Protein AF-A0AAV5XMB9-F1 (afdb_monomer)

Radius of gyration: 29.48 Å; Cα contacts (8 Å, |Δi|>4): 281; chains: 1; bounding box: 100×58×42 Å

Sequence (170 aa):
MSEPKAETRLHRRSFLKATGVAAGTAVLGFPAVLRAQPKTFKIGVIHPVTGPLAEPGQACRLGAQMAADAINAAGGIKSKGGVRFELILGDTQTKPEGGRIEAERVVNQGAQMLMGSFDSGSTNAMVSVAQQRRVPFLVDIGAADPITANVAKSVKEGQQKVQYVYRNFP

Nearest PDB structures (foldseek):
  1z17-assembly1_A  TM=9.428E-01  e=2.178E-08  Escherichia coli K-12
  3ipc-assembly1_A  TM=9.400E-01  e=6.601E-08  Agrobacterium fabrum str. C58
  2lbp-assembly1_A  TM=9.470E-01  e=9.763E-08  Escherichia coli
  8q52-assembly1_A  TM=9.419E-01  e=2.001E-07  Escherichia coli K-12
  9jti-assembly1_A  TM=9.334E-01  e=1.070E-05  Escherichia coli

Solvent-accessible surface area (backbone atoms only — not comparable to full-atom values): 9516 Å² total; per-residue (Å²): 136,87,82,84,85,79,79,85,78,81,54,76,70,62,64,71,66,74,75,74,80,86,84,85,80,88,83,95,80,69,84,77,76,79,72,71,77,53,54,75,48,34,33,19,40,34,25,16,56,38,63,96,47,16,68,66,19,43,52,54,50,49,52,54,50,54,50,37,49,53,41,40,73,71,51,20,43,64,95,66,69,24,28,26,65,42,80,42,79,34,58,19,51,69,31,36,68,30,20,33,54,35,48,52,51,29,45,76,74,57,29,62,28,41,36,34,17,56,50,43,58,25,30,45,40,28,48,59,53,22,54,77,69,70,25,44,27,41,23,62,45,36,55,55,62,65,62,46,51,51,50,54,48,34,34,75,71,65,76,32,94,68,80,30,64,47,67,80,42,116

Secondary structure (DSSP, 8-state):
--PPPPP----HHHHTTSSSSSS-SS--SS-----PPPPEEEEEEEE--SSTTHHHHHHHHHHHHHHHHHHHHTTSBGGGTSBEEEEEEEE-TT-HHHHHHHHHHHHHTT-SEEEE-SSHHHHHHHHHHHHHHT--EEESS---THHHHHHHHHHHTTS-SS--EEE---

Structure (mmCIF, N/CA/C/O backbone):
data_AF-A0AAV5XMB9-F1
#
_entry.id   AF-A0AAV5XMB9-F1
#
loop_
_atom_site.group_PDB
_atom_site.id
_atom_site.type_symbol
_atom_site.label_atom_id
_atom_site.label_alt_id
_atom_site.label_comp_id
_atom_site.label_asym_id
_atom_site.label_entity_id
_atom_site.label_seq_id
_atom_site.pdbx_PDB_ins_code
_atom_site.Cartn_x
_atom_site.Cartn_y
_atom_site.Cartn_z
_atom_site.occupancy
_atom_site.B_iso_or_equiv
_atom_site.auth_seq_id
_atom_site.auth_comp_id
_atom_site.auth_asym_id
_atom_site.auth_atom_id
_atom_site.pdbx_PDB_model_num
ATOM 1 N N . MET A 1 1 ? -86.700 -37.169 -25.351 1.00 45.91 1 MET A N 1
ATOM 2 C CA . MET A 1 1 ? -85.391 -37.862 -25.319 1.00 45.91 1 MET A CA 1
ATOM 3 C C . MET A 1 1 ? -84.313 -36.882 -25.751 1.00 45.91 1 MET A C 1
ATOM 5 O O . MET A 1 1 ? -84.626 -36.028 -26.564 1.00 45.91 1 MET A O 1
ATOM 9 N N . SER A 1 2 ? -83.118 -37.038 -25.169 1.00 42.22 2 SER A N 1
ATOM 10 C CA . SER A 1 2 ? -81.878 -36.235 -25.243 1.00 42.22 2 SER A CA 1
ATOM 11 C C . SER A 1 2 ? -81.832 -34.918 -24.449 1.00 42.22 2 SER A C 1
ATOM 13 O O . SER A 1 2 ? -82.322 -33.881 -24.886 1.00 42.22 2 SER A O 1
ATOM 15 N N . GLU A 1 3 ? -81.199 -35.022 -23.274 1.00 39.97 3 GLU A N 1
ATOM 16 C CA . GLU A 1 3 ? -80.763 -33.973 -22.342 1.00 39.97 3 GLU A CA 1
ATOM 17 C C . GLU A 1 3 ? -79.724 -33.007 -22.952 1.00 39.97 3 GLU A C 1
ATOM 19 O O . GLU A 1 3 ? -78.918 -33.429 -23.787 1.00 39.97 3 GLU A O 1
ATOM 24 N N . PRO A 1 4 ? -79.630 -31.751 -22.477 1.00 41.59 4 PRO A N 1
ATOM 25 C CA . PRO A 1 4 ? -78.456 -30.920 -22.703 1.00 41.59 4 PRO A CA 1
ATOM 26 C C . PRO A 1 4 ? -77.371 -31.208 -21.646 1.00 41.59 4 PRO A C 1
ATOM 28 O O . PRO A 1 4 ? -77.599 -31.093 -20.442 1.00 41.59 4 PRO A O 1
ATOM 31 N N . LYS A 1 5 ? -76.159 -31.549 -22.108 1.00 43.09 5 LYS A N 1
ATOM 32 C CA . LYS A 1 5 ? -74.929 -31.640 -21.299 1.00 43.09 5 LYS A CA 1
ATOM 33 C C . LYS A 1 5 ? -74.603 -30.277 -20.675 1.00 43.09 5 LYS A C 1
ATOM 35 O O . LYS A 1 5 ? -74.321 -29.325 -21.397 1.00 43.09 5 LYS A O 1
ATOM 40 N N . ALA A 1 6 ? -74.576 -30.198 -19.346 1.00 42.25 6 ALA A N 1
ATOM 41 C CA . ALA A 1 6 ? -74.048 -29.043 -18.627 1.00 42.25 6 ALA A CA 1
ATOM 42 C C . ALA A 1 6 ? -72.511 -29.119 -18.556 1.00 42.25 6 ALA A C 1
ATOM 44 O O . ALA A 1 6 ? -71.951 -30.062 -18.000 1.00 42.25 6 ALA A O 1
ATOM 45 N N . GLU A 1 7 ? -71.822 -28.129 -19.125 1.00 46.59 7 GLU A N 1
ATOM 46 C CA . GLU A 1 7 ? -70.376 -27.952 -18.976 1.00 46.59 7 GLU A CA 1
ATOM 47 C C . GLU A 1 7 ? -70.014 -27.553 -17.537 1.00 46.59 7 GLU A C 1
ATOM 49 O O . GLU A 1 7 ? -70.475 -26.538 -17.007 1.00 46.59 7 GLU A O 1
ATOM 54 N N . THR A 1 8 ? -69.129 -28.324 -16.907 1.00 51.81 8 THR A N 1
ATOM 55 C CA . THR A 1 8 ? -68.593 -28.035 -15.574 1.00 51.81 8 THR A CA 1
ATOM 56 C C . THR A 1 8 ? -67.636 -26.841 -15.631 1.00 51.81 8 THR A C 1
ATOM 58 O O . THR A 1 8 ? -66.439 -26.989 -15.875 1.00 51.81 8 THR A O 1
ATOM 61 N N . ARG A 1 9 ? -68.136 -25.628 -15.367 1.00 50.69 9 ARG A N 1
ATOM 62 C CA . ARG A 1 9 ? -67.278 -24.457 -15.123 1.00 50.69 9 ARG A CA 1
ATOM 63 C C . ARG A 1 9 ? -66.591 -24.597 -13.764 1.00 50.69 9 ARG A C 1
ATOM 65 O O . ARG A 1 9 ? -67.185 -24.323 -12.723 1.00 50.69 9 ARG A O 1
ATOM 72 N N . LEU A 1 10 ? -65.318 -24.988 -13.765 1.00 60.47 10 LEU A N 1
ATOM 73 C CA . LEU A 1 10 ? -64.463 -24.913 -12.580 1.00 60.47 10 LEU A CA 1
ATOM 74 C C . LEU A 1 10 ? -64.306 -23.446 -12.154 1.00 60.47 10 LEU A C 1
ATOM 76 O O . LEU A 1 10 ? -63.606 -22.650 -12.780 1.00 60.47 10 LEU A O 1
ATOM 80 N N . HIS A 1 11 ? -64.986 -23.074 -11.072 1.00 54.53 11 HIS A N 1
ATOM 81 C CA . HIS A 1 11 ? -64.897 -21.736 -10.506 1.00 54.53 11 HIS A CA 1
ATOM 82 C C . HIS A 1 11 ? -63.520 -21.562 -9.851 1.00 54.53 11 HIS A C 1
ATOM 84 O O . HIS A 1 11 ? -63.172 -22.291 -8.924 1.00 54.53 11 HIS A O 1
ATOM 90 N N . ARG A 1 12 ? -62.760 -20.535 -10.262 1.00 53.06 12 ARG A N 1
ATOM 91 C CA . ARG A 1 12 ? -61.454 -20.149 -9.672 1.00 53.06 12 ARG A CA 1
ATOM 92 C C . ARG A 1 12 ? -61.458 -20.042 -8.135 1.00 53.06 12 ARG A C 1
ATOM 94 O O . ARG A 1 12 ? -60.412 -20.131 -7.505 1.00 53.06 12 ARG A O 1
ATOM 101 N N . ARG A 1 13 ? -62.635 -19.876 -7.523 1.00 50.34 13 ARG A N 1
ATOM 102 C CA . ARG A 1 13 ? -62.833 -19.807 -6.067 1.00 50.34 13 ARG A CA 1
ATOM 103 C C . ARG A 1 13 ? -62.767 -21.168 -5.362 1.00 50.34 13 ARG A C 1
ATOM 105 O O . ARG A 1 13 ? -62.491 -21.191 -4.168 1.00 50.34 13 ARG A O 1
ATOM 112 N N . SER A 1 14 ? -62.969 -22.276 -6.073 1.00 47.88 14 SER A N 1
ATOM 113 C CA . SER A 1 14 ? -62.883 -23.625 -5.497 1.00 47.88 14 SER A CA 1
ATOM 114 C C . SER A 1 14 ? -61.437 -24.118 -5.385 1.00 47.88 14 SER A C 1
ATOM 116 O O . SER A 1 14 ? -61.137 -24.912 -4.501 1.00 47.88 14 SER A O 1
ATOM 118 N N . PHE A 1 15 ? -60.518 -23.595 -6.207 1.00 50.03 15 PHE A N 1
ATOM 119 C CA . PHE A 1 15 ? -59.092 -23.944 -6.136 1.00 50.03 15 PHE A CA 1
ATOM 120 C C . PHE A 1 15 ? -58.378 -23.274 -4.948 1.00 50.03 15 PHE A C 1
ATOM 122 O O . PHE A 1 15 ? -57.488 -23.857 -4.343 1.00 50.03 15 PHE A O 1
ATOM 129 N N . LEU A 1 16 ? -58.829 -22.081 -4.544 1.00 50.41 16 LEU A N 1
ATOM 130 C CA . LEU A 1 16 ? -58.271 -21.338 -3.405 1.00 50.41 16 LEU A CA 1
ATOM 131 C C . LEU A 1 16 ? -58.687 -21.878 -2.027 1.00 50.41 16 LEU A C 1
ATOM 133 O O . LEU A 1 16 ? -58.120 -21.458 -1.024 1.00 50.41 16 LEU A O 1
ATOM 137 N N . LYS A 1 17 ? -59.659 -22.797 -1.950 1.00 45.78 17 LYS A N 1
ATOM 138 C CA . LYS A 1 17 ? -60.097 -23.392 -0.675 1.00 45.78 17 LYS A CA 1
ATOM 139 C C . LYS A 1 17 ? -59.454 -24.747 -0.362 1.00 45.78 17 LYS A C 1
ATOM 141 O O . LYS A 1 17 ? -59.532 -25.182 0.779 1.00 45.78 17 LYS A O 1
ATOM 146 N N . ALA A 1 18 ? -58.802 -25.396 -1.329 1.00 46.44 18 ALA A N 1
ATOM 147 C CA . ALA A 1 18 ? -58.220 -26.729 -1.140 1.00 46.44 18 ALA A CA 1
ATOM 148 C C . ALA A 1 18 ? -56.722 -26.723 -0.769 1.00 46.44 18 ALA A C 1
ATOM 150 O O . ALA A 1 18 ? -56.187 -27.758 -0.394 1.00 46.44 18 ALA A O 1
ATOM 151 N N . THR A 1 19 ? -56.040 -25.576 -0.814 1.00 48.25 19 THR A N 1
ATOM 152 C CA . THR A 1 19 ? -54.604 -25.463 -0.479 1.00 48.25 19 THR A CA 1
ATOM 153 C C . THR A 1 19 ? -54.331 -24.871 0.909 1.00 48.25 19 THR A C 1
ATOM 155 O O . THR A 1 19 ? -53.186 -24.585 1.245 1.00 48.25 19 THR A O 1
ATOM 158 N N . GLY A 1 20 ? -55.366 -24.690 1.738 1.00 49.34 20 GLY A N 1
ATOM 159 C CA . GLY A 1 20 ? -55.284 -23.896 2.968 1.00 49.34 20 GLY A CA 1
ATOM 160 C C . GLY A 1 20 ? -54.946 -24.619 4.279 1.00 49.34 20 GLY A C 1
ATOM 161 O O . GLY A 1 20 ? -54.840 -23.928 5.285 1.00 49.34 20 GLY A O 1
ATOM 162 N N . VAL A 1 21 ? -54.808 -25.955 4.339 1.00 52.16 21 VAL A N 1
ATOM 163 C CA . VAL A 1 21 ? -54.720 -26.660 5.651 1.00 52.16 21 VAL A CA 1
ATOM 164 C C . VAL A 1 21 ? -53.577 -27.690 5.778 1.00 52.16 21 VAL A C 1
ATOM 166 O O . VAL A 1 21 ? -53.432 -28.309 6.822 1.00 52.16 21 VAL A O 1
ATOM 169 N N . ALA A 1 22 ? -52.670 -27.836 4.804 1.00 49.31 22 ALA A N 1
ATOM 170 C CA . ALA A 1 22 ? -51.586 -28.838 4.887 1.00 49.31 22 ALA A CA 1
ATOM 171 C C . ALA A 1 22 ? -50.148 -28.279 4.982 1.00 49.31 22 ALA A C 1
ATOM 173 O O . ALA A 1 22 ? -49.203 -28.966 4.613 1.00 49.31 22 ALA A O 1
ATOM 174 N N . ALA A 1 23 ? -49.948 -27.055 5.483 1.00 49.28 23 ALA A N 1
ATOM 175 C CA . ALA A 1 23 ? -48.600 -26.500 5.710 1.00 49.28 23 ALA A CA 1
ATOM 176 C C . ALA A 1 23 ? -48.475 -25.767 7.059 1.00 49.28 23 ALA A C 1
ATOM 178 O O . ALA A 1 23 ? -47.777 -24.765 7.183 1.00 49.28 23 ALA A O 1
ATOM 179 N N . GLY A 1 24 ? -49.214 -26.238 8.064 1.00 51.03 24 GLY A N 1
ATOM 180 C CA . GLY A 1 24 ? -49.387 -25.564 9.349 1.00 51.03 24 GLY A CA 1
ATOM 181 C C . GLY A 1 24 ? -48.781 -26.295 10.541 1.00 51.03 24 GLY A C 1
ATOM 182 O O . GLY A 1 24 ? -49.407 -26.278 11.586 1.00 51.03 24 GLY A O 1
ATOM 183 N N . THR A 1 25 ? -47.613 -26.935 10.425 1.00 54.34 25 THR A N 1
ATOM 184 C CA . THR A 1 25 ? -46.810 -27.373 11.589 1.00 54.34 25 THR A CA 1
ATOM 185 C C . THR A 1 25 ? -45.340 -27.544 11.192 1.00 54.34 25 THR A C 1
ATOM 187 O O . THR A 1 25 ? -45.060 -28.318 10.284 1.00 54.34 25 THR A O 1
ATOM 190 N N . ALA A 1 26 ? -44.437 -26.883 11.933 1.00 53.00 26 ALA A N 1
ATOM 191 C CA . ALA A 1 26 ? -42.976 -26.736 11.755 1.00 53.00 26 ALA A CA 1
ATOM 192 C C . ALA A 1 26 ? -42.600 -25.565 10.817 1.00 53.00 26 ALA A C 1
ATOM 194 O O . ALA A 1 26 ? -42.822 -25.631 9.622 1.00 53.00 26 ALA A O 1
ATOM 195 N N . VAL A 1 27 ? -42.042 -24.429 11.249 1.00 56.69 27 VAL A N 1
ATOM 196 C CA . VAL A 1 27 ? -41.092 -24.161 12.338 1.00 56.69 27 VAL A CA 1
ATOM 197 C C . VAL A 1 27 ? -41.300 -22.710 12.818 1.00 56.69 27 VAL A C 1
ATOM 199 O O . VAL A 1 27 ? -40.812 -21.775 12.195 1.00 56.69 27 VAL A O 1
ATOM 202 N N . LEU A 1 28 ? -42.010 -22.498 13.931 1.00 55.75 28 LEU A N 1
ATOM 203 C CA . LEU A 1 28 ? -42.076 -21.198 14.635 1.00 55.75 28 LEU A CA 1
ATOM 204 C C . LEU A 1 28 ? -41.126 -21.154 15.854 1.00 55.75 28 LEU A C 1
ATOM 206 O O . LEU A 1 28 ? -41.381 -20.452 16.824 1.00 55.75 28 LEU A O 1
ATOM 210 N N . GLY A 1 29 ? -40.048 -21.947 15.845 1.00 53.59 29 GLY A N 1
ATOM 211 C CA . GLY A 1 29 ? -39.374 -22.358 17.084 1.00 53.59 29 GLY A CA 1
ATOM 212 C C . GLY A 1 29 ? -37.958 -21.852 17.356 1.00 53.59 29 GLY A C 1
ATOM 213 O O . GLY A 1 29 ? -37.468 -22.093 18.450 1.00 53.59 29 GLY A O 1
ATOM 214 N N . PHE A 1 30 ? -37.278 -21.173 16.432 1.00 53.03 30 PHE A N 1
ATOM 215 C CA . PHE A 1 30 ? -35.954 -20.604 16.710 1.00 53.03 30 PHE A CA 1
ATOM 216 C C . PHE A 1 30 ? -35.810 -19.277 15.973 1.00 53.03 30 PHE A C 1
ATOM 218 O O . PHE A 1 30 ? -36.137 -19.230 14.784 1.00 53.03 30 PHE A O 1
ATOM 225 N N . PRO A 1 31 ? -35.294 -18.205 16.605 1.00 54.84 31 PRO A N 1
ATOM 226 C CA . PRO A 1 31 ? -34.767 -17.110 15.818 1.00 54.84 31 PRO A CA 1
ATOM 227 C C . PRO A 1 31 ? -33.664 -17.724 14.960 1.00 54.84 31 PRO A C 1
ATOM 229 O O . PRO A 1 31 ? -32.636 -18.166 15.477 1.00 54.84 31 PRO A O 1
ATOM 232 N N . ALA A 1 32 ? -33.890 -17.804 13.648 1.00 57.38 32 ALA A N 1
ATOM 233 C CA . ALA A 1 32 ? -32.790 -17.933 12.719 1.00 57.38 32 ALA A CA 1
ATOM 234 C C . ALA A 1 32 ? -31.870 -16.768 13.071 1.00 57.38 32 ALA A C 1
ATOM 236 O O . ALA A 1 32 ? -32.231 -15.607 12.872 1.00 57.38 32 ALA A O 1
ATOM 237 N N . VAL A 1 33 ? -30.739 -17.066 13.710 1.00 59.78 33 VAL A N 1
ATOM 238 C CA . VAL A 1 33 ? -29.706 -16.072 13.954 1.00 59.78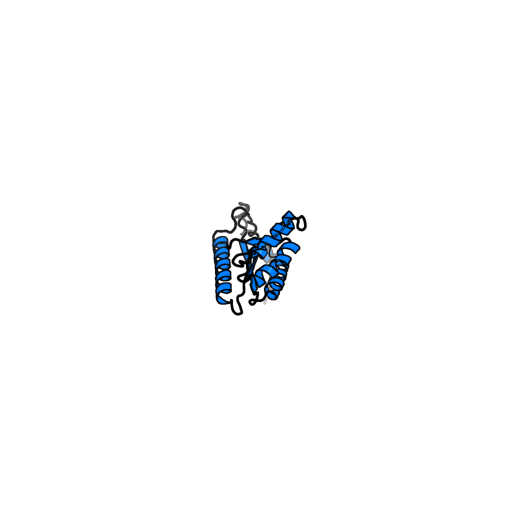 33 VAL A CA 1
ATOM 239 C C . VAL A 1 33 ? -29.235 -15.692 12.561 1.00 59.78 33 VAL A C 1
ATOM 241 O O . VAL A 1 33 ? -28.386 -16.364 11.980 1.00 59.78 33 VAL A O 1
ATOM 244 N N . LEU A 1 34 ? -29.863 -14.663 11.993 1.00 59.69 34 LEU A N 1
ATOM 245 C CA . LEU A 1 34 ? -29.425 -13.970 10.798 1.00 59.69 34 LEU A CA 1
ATOM 246 C C . LEU A 1 34 ? -28.040 -13.432 11.140 1.00 59.69 34 LEU A C 1
ATOM 248 O O . LEU A 1 34 ? -27.886 -12.334 11.674 1.00 59.69 34 LEU A O 1
ATOM 252 N N . ARG A 1 35 ? -27.014 -14.255 10.919 1.00 63.12 35 ARG A N 1
ATOM 253 C CA . ARG A 1 35 ? -25.635 -13.807 10.997 1.00 63.12 35 ARG A CA 1
ATOM 254 C C . ARG A 1 35 ? -25.455 -12.870 9.818 1.00 63.12 35 ARG A C 1
ATOM 256 O O . ARG A 1 35 ? -25.399 -13.318 8.675 1.00 63.12 35 ARG A O 1
ATOM 263 N N . ALA A 1 36 ? -25.451 -11.569 10.107 1.00 72.38 36 ALA A N 1
ATOM 264 C CA . ALA A 1 36 ? -25.058 -10.555 9.142 1.00 72.38 36 ALA A CA 1
ATOM 265 C C . ALA A 1 36 ? -23.762 -11.014 8.463 1.00 72.38 36 ALA A C 1
ATOM 267 O O . ALA A 1 36 ? -22.838 -11.469 9.143 1.00 72.38 36 ALA A O 1
ATOM 268 N N . GLN A 1 37 ? -23.726 -10.932 7.129 1.00 73.19 37 GLN A N 1
ATOM 269 C CA . GLN A 1 37 ? -22.525 -11.269 6.373 1.00 73.19 37 GLN A CA 1
ATOM 270 C C . GLN A 1 37 ? -21.342 -10.477 6.944 1.00 73.19 37 GLN A C 1
ATOM 272 O O . GLN A 1 37 ? -21.503 -9.279 7.222 1.00 73.19 37 GLN A O 1
ATOM 277 N N . PRO A 1 38 ? -20.182 -11.119 7.174 1.00 77.56 38 PRO A N 1
ATOM 278 C CA . PRO A 1 38 ? -19.048 -10.420 7.748 1.00 77.56 38 PRO A CA 1
ATOM 279 C C . PRO A 1 38 ? -18.663 -9.231 6.868 1.00 77.56 38 PRO A C 1
ATOM 281 O O . PRO A 1 38 ? -18.624 -9.347 5.643 1.00 77.56 38 PRO A O 1
ATOM 284 N N . LYS A 1 39 ? -18.387 -8.078 7.488 1.00 92.38 39 LYS A N 1
ATOM 285 C CA . LYS A 1 39 ? -17.964 -6.884 6.747 1.00 92.38 39 LYS A CA 1
ATOM 286 C C . LYS A 1 39 ? -16.643 -7.161 6.027 1.00 92.38 39 LYS A C 1
ATOM 288 O O . LYS A 1 39 ? -15.800 -7.903 6.530 1.00 92.38 39 LYS A O 1
ATOM 293 N N . THR A 1 40 ? -16.445 -6.511 4.891 1.00 96.12 40 THR A N 1
ATOM 294 C CA . THR A 1 40 ? -15.193 -6.600 4.142 1.00 96.12 40 THR A CA 1
ATOM 295 C C . THR A 1 40 ? -14.275 -5.438 4.491 1.00 96.12 40 THR A C 1
ATOM 297 O O . THR A 1 40 ? -14.723 -4.294 4.572 1.00 96.12 40 THR A O 1
ATOM 300 N N . PHE A 1 41 ? -12.991 -5.732 4.671 1.00 97.75 41 PHE A N 1
ATOM 301 C CA . PHE A 1 41 ? -11.920 -4.757 4.768 1.00 97.75 41 PHE A CA 1
ATOM 302 C C . PHE A 1 41 ? -11.102 -4.771 3.473 1.00 97.75 41 PHE A C 1
ATOM 304 O O . PHE A 1 41 ? -10.505 -5.791 3.124 1.00 97.75 41 PHE A O 1
ATOM 311 N N . LYS A 1 42 ? -11.105 -3.654 2.742 1.00 98.62 42 LYS A N 1
ATOM 312 C CA . LYS A 1 42 ? -10.465 -3.544 1.428 1.00 98.62 42 LYS A CA 1
ATOM 313 C C . LYS A 1 42 ? -9.033 -3.042 1.554 1.00 98.62 42 LYS A C 1
ATOM 315 O O . LYS A 1 42 ? -8.806 -1.990 2.154 1.00 98.62 42 LYS A O 1
ATOM 320 N N . ILE A 1 43 ? -8.091 -3.748 0.939 1.00 98.75 43 ILE A N 1
ATOM 321 C CA . ILE A 1 43 ? -6.666 -3.399 0.921 1.00 98.75 43 ILE A CA 1
ATOM 322 C C . ILE A 1 43 ? -6.251 -3.133 -0.525 1.00 98.75 43 ILE A C 1
ATOM 324 O O . ILE A 1 43 ? -6.396 -4.000 -1.381 1.00 98.75 43 ILE A O 1
ATOM 328 N N . GLY A 1 44 ? -5.734 -1.940 -0.803 1.00 98.75 44 GLY A N 1
ATOM 329 C CA . GLY A 1 44 ? -5.101 -1.616 -2.076 1.00 98.75 44 GLY A CA 1
ATOM 330 C C . GLY A 1 44 ? -3.700 -2.215 -2.129 1.00 98.75 44 GLY A C 1
ATOM 331 O O . GLY A 1 44 ? -2.817 -1.730 -1.430 1.00 98.75 44 GLY A O 1
ATOM 332 N N . VAL A 1 45 ? -3.501 -3.256 -2.934 1.00 98.75 45 VAL A N 1
ATOM 333 C CA . VAL A 1 45 ? -2.222 -3.963 -3.091 1.00 98.75 45 VAL A CA 1
ATOM 334 C C . VAL A 1 45 ? -1.598 -3.542 -4.416 1.00 98.75 45 VAL A C 1
ATOM 336 O O . VAL A 1 45 ? -2.090 -3.906 -5.488 1.00 98.75 45 VAL A O 1
ATOM 339 N N . ILE A 1 46 ? -0.546 -2.729 -4.340 1.00 98.75 46 ILE A N 1
ATOM 340 C CA . ILE A 1 46 ? 0.043 -2.049 -5.495 1.00 98.75 46 ILE A CA 1
ATOM 341 C C . ILE A 1 46 ? 1.500 -2.487 -5.657 1.00 98.75 46 ILE A C 1
ATOM 343 O O . ILE A 1 46 ? 2.353 -2.146 -4.843 1.00 98.75 46 ILE A O 1
ATOM 347 N N . HIS A 1 47 ? 1.790 -3.200 -6.745 1.00 98.50 47 HIS A N 1
ATOM 348 C CA . HIS A 1 47 ? 3.114 -3.760 -7.056 1.00 98.50 47 HIS A CA 1
ATOM 349 C C . HIS A 1 47 ? 3.414 -3.620 -8.552 1.00 98.50 47 HIS A C 1
ATOM 351 O O . HIS A 1 47 ? 2.465 -3.593 -9.338 1.00 98.50 47 HIS A O 1
ATOM 357 N N . PRO A 1 48 ? 4.689 -3.557 -8.982 1.00 98.00 48 PRO A N 1
ATOM 358 C CA . PRO A 1 48 ? 5.034 -3.565 -10.400 1.00 98.00 48 PRO A CA 1
ATOM 359 C C . PRO A 1 48 ? 4.848 -4.982 -10.945 1.00 98.00 48 PRO A C 1
ATOM 361 O O . PRO A 1 48 ? 5.753 -5.799 -10.865 1.00 98.00 48 PRO A O 1
ATOM 364 N N . VAL A 1 49 ? 3.671 -5.314 -11.470 1.00 98.06 49 VAL A N 1
ATOM 365 C CA . VAL A 1 49 ? 3.428 -6.649 -12.062 1.00 98.06 49 VAL A CA 1
ATOM 366 C C . VAL A 1 49 ? 3.689 -6.682 -13.562 1.00 98.06 49 VAL A C 1
ATOM 368 O O . VAL A 1 49 ? 3.644 -7.750 -14.177 1.00 98.06 49 VAL A O 1
ATOM 371 N N . THR A 1 50 ? 3.989 -5.516 -14.132 1.00 97.38 50 THR A N 1
ATOM 372 C CA . THR A 1 50 ? 4.532 -5.340 -15.475 1.00 97.38 50 THR A CA 1
ATOM 373 C C . THR A 1 50 ? 5.818 -4.507 -15.439 1.00 97.38 50 THR A C 1
ATOM 375 O O . THR A 1 50 ? 6.138 -3.825 -14.458 1.00 97.38 50 THR A O 1
ATOM 378 N N . GLY A 1 51 ? 6.571 -4.557 -16.540 1.00 94.38 51 GLY A N 1
ATOM 379 C CA . GLY A 1 51 ? 7.859 -3.877 -16.669 1.00 94.38 51 GLY A CA 1
ATOM 380 C C . GLY A 1 51 ? 9.031 -4.677 -16.082 1.00 94.38 51 GLY A C 1
ATOM 381 O O . GLY A 1 51 ? 8.899 -5.876 -15.835 1.00 94.38 51 GLY A O 1
ATOM 382 N N . PRO A 1 52 ? 10.195 -4.034 -15.876 1.00 97.00 52 PRO A N 1
ATOM 383 C CA . PRO A 1 52 ? 11.429 -4.714 -15.467 1.00 97.00 52 PRO A CA 1
ATOM 384 C C . PRO A 1 52 ? 11.359 -5.441 -14.118 1.00 97.00 52 PRO A C 1
ATOM 386 O O . PRO A 1 52 ? 12.129 -6.368 -13.895 1.00 97.00 52 PRO A O 1
ATOM 389 N N . LEU A 1 53 ? 10.449 -5.034 -13.226 1.00 97.00 53 LEU A N 1
ATOM 390 C CA . LEU A 1 53 ? 10.276 -5.623 -11.893 1.00 97.00 53 LEU A CA 1
ATOM 391 C C . LEU A 1 53 ? 9.030 -6.520 -11.791 1.00 97.00 53 LEU A C 1
ATOM 393 O O . LEU A 1 53 ? 8.565 -6.795 -10.688 1.00 97.00 53 LEU A O 1
ATOM 397 N N . ALA A 1 54 ? 8.501 -6.989 -12.929 1.00 97.81 54 ALA A N 1
ATOM 398 C CA . ALA A 1 54 ? 7.282 -7.796 -12.993 1.00 97.81 54 ALA A CA 1
ATOM 399 C C . ALA A 1 54 ? 7.341 -9.067 -12.134 1.00 97.81 54 ALA A C 1
ATOM 401 O O . ALA A 1 54 ? 6.398 -9.351 -11.402 1.00 97.81 54 ALA A O 1
ATOM 402 N N . GLU A 1 55 ? 8.437 -9.825 -12.221 1.00 98.06 55 GLU A N 1
ATOM 403 C CA . GLU A 1 55 ? 8.602 -11.094 -11.500 1.00 98.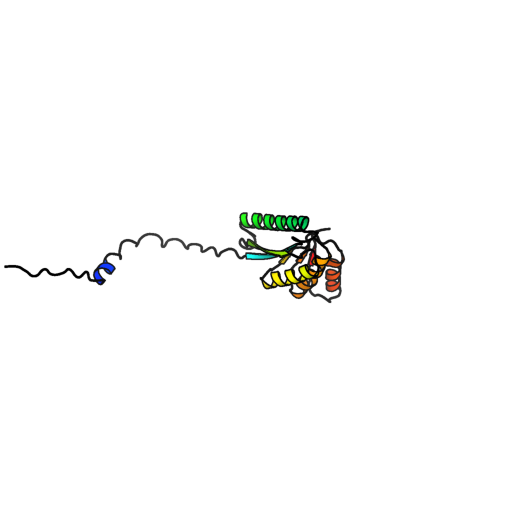06 55 GLU A CA 1
ATOM 404 C C . GLU A 1 55 ? 8.545 -10.911 -9.974 1.00 98.06 55 GLU A C 1
ATOM 406 O O . GLU A 1 55 ? 7.637 -11.478 -9.353 1.00 98.06 55 GLU A O 1
ATOM 411 N N . PRO A 1 56 ? 9.372 -10.046 -9.354 1.00 96.75 56 PRO A N 1
ATOM 412 C CA . PRO A 1 56 ? 9.279 -9.848 -7.915 1.00 96.75 56 PRO A CA 1
ATOM 413 C C . PRO A 1 56 ? 7.953 -9.194 -7.494 1.00 96.75 56 PRO A C 1
ATOM 415 O O . PRO A 1 56 ? 7.397 -9.545 -6.453 1.00 96.75 56 PRO A O 1
ATOM 418 N N . GLY A 1 57 ? 7.382 -8.293 -8.303 1.00 97.56 57 GLY A N 1
ATOM 419 C CA . GLY A 1 57 ? 6.077 -7.697 -8.007 1.00 97.56 57 GLY A CA 1
ATOM 420 C C . GLY A 1 57 ? 4.923 -8.708 -8.032 1.00 97.56 57 GLY A C 1
ATOM 421 O O . GLY A 1 57 ? 4.012 -8.630 -7.202 1.00 97.56 57 GLY A O 1
ATOM 422 N N . GLN A 1 58 ? 4.964 -9.690 -8.937 1.00 98.19 58 GLN A N 1
ATOM 423 C CA . GLN A 1 58 ? 4.008 -10.800 -8.963 1.00 98.19 58 GLN A CA 1
ATOM 424 C C . GLN A 1 58 ? 4.157 -11.698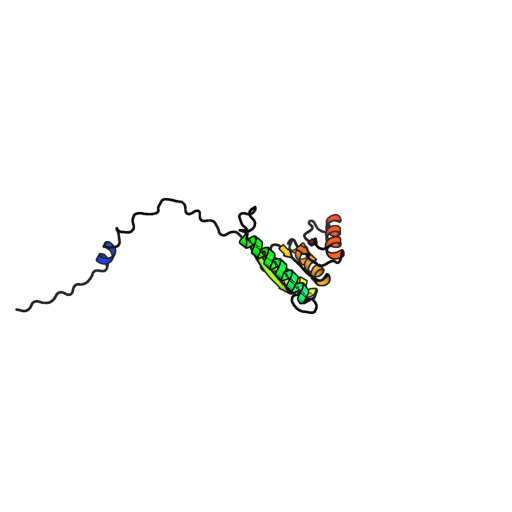 -7.732 1.00 98.19 58 GLN A C 1
ATOM 426 O O . GLN A 1 58 ? 3.142 -12.084 -7.149 1.00 98.19 58 GLN A O 1
ATOM 431 N N . ALA A 1 59 ? 5.390 -11.973 -7.292 1.00 98.19 59 ALA A N 1
ATOM 432 C CA . ALA A 1 59 ? 5.647 -12.738 -6.074 1.00 98.19 59 ALA A CA 1
ATOM 433 C C . ALA A 1 59 ? 5.080 -12.039 -4.823 1.00 98.19 59 ALA A C 1
ATOM 435 O O . ALA A 1 59 ? 4.370 -12.670 -4.035 1.00 98.19 59 ALA A O 1
ATOM 436 N N . CYS A 1 60 ? 5.302 -10.727 -4.668 1.00 97.38 60 CYS A N 1
ATOM 437 C CA . CYS A 1 60 ? 4.719 -9.941 -3.573 1.00 97.38 60 CYS A CA 1
ATOM 438 C C . CYS A 1 60 ? 3.183 -9.987 -3.587 1.00 97.38 60 CYS A C 1
ATOM 440 O O . CYS A 1 60 ? 2.553 -10.258 -2.560 1.00 97.38 60 CYS A O 1
ATOM 442 N N . ARG A 1 61 ? 2.571 -9.786 -4.762 1.00 96.94 61 ARG A N 1
ATOM 443 C CA . ARG A 1 61 ? 1.112 -9.851 -4.923 1.00 96.94 61 ARG A CA 1
ATOM 444 C C . ARG A 1 61 ? 0.556 -11.229 -4.573 1.00 96.94 61 ARG A C 1
ATOM 446 O O . ARG A 1 61 ? -0.474 -11.313 -3.906 1.00 96.94 61 ARG A O 1
ATOM 453 N N . LEU A 1 62 ? 1.222 -12.297 -5.010 1.00 98.19 62 LEU A N 1
ATOM 454 C CA . LEU A 1 62 ? 0.832 -13.664 -4.678 1.00 98.19 62 LEU A CA 1
ATOM 455 C C . LEU A 1 62 ? 0.892 -13.896 -3.165 1.00 98.19 62 LEU A C 1
ATOM 457 O O . LEU A 1 62 ? -0.061 -14.424 -2.599 1.00 98.19 62 LEU A O 1
ATOM 461 N N . GLY A 1 63 ? 1.953 -13.437 -2.496 1.00 97.75 63 GLY A N 1
ATOM 462 C CA . GLY A 1 63 ? 2.069 -13.518 -1.038 1.00 97.75 63 GLY A CA 1
ATOM 463 C C . GLY A 1 63 ? 0.925 -12.800 -0.312 1.00 97.75 63 GLY A C 1
ATOM 464 O O . GLY A 1 63 ? 0.317 -13.369 0.597 1.00 97.75 63 GLY A O 1
ATOM 465 N N . ALA A 1 64 ? 0.567 -11.591 -0.756 1.00 97.88 64 ALA A N 1
ATOM 466 C CA . ALA A 1 64 ? -0.574 -10.852 -0.214 1.00 97.88 64 ALA A CA 1
ATOM 467 C C . ALA A 1 64 ? -1.904 -11.602 -0.419 1.00 97.88 64 ALA A C 1
ATOM 469 O O . ALA A 1 64 ? -2.705 -11.704 0.514 1.00 97.88 64 ALA A O 1
ATOM 470 N N . GLN A 1 65 ? -2.123 -12.169 -1.611 1.00 98.38 65 GLN A N 1
ATOM 471 C CA . GLN A 1 65 ? -3.319 -12.953 -1.929 1.00 98.38 65 GLN A CA 1
ATOM 472 C C . GLN A 1 65 ? -3.414 -14.214 -1.063 1.00 98.38 65 GLN A C 1
ATOM 474 O O . GLN A 1 65 ? -4.442 -14.441 -0.430 1.00 98.38 65 GLN A O 1
ATOM 479 N N . MET A 1 66 ? -2.325 -14.977 -0.942 1.00 98.69 66 MET A N 1
ATOM 480 C CA . MET A 1 66 ? -2.267 -16.173 -0.096 1.00 98.69 66 MET A CA 1
ATOM 481 C C . MET A 1 66 ? -2.567 -15.850 1.371 1.00 98.69 66 MET A C 1
ATOM 483 O O . MET A 1 66 ? -3.307 -16.583 2.028 1.00 98.69 66 MET A O 1
ATOM 487 N N . ALA A 1 67 ? -2.030 -14.741 1.890 1.00 98.06 67 ALA A N 1
ATOM 488 C CA . ALA A 1 67 ? -2.308 -14.301 3.253 1.00 98.06 67 ALA A CA 1
ATOM 489 C C . ALA A 1 67 ? -3.788 -13.923 3.440 1.00 98.06 67 ALA A C 1
ATOM 491 O O . ALA A 1 67 ? -4.415 -14.348 4.414 1.00 98.06 67 ALA A O 1
ATOM 492 N N . ALA A 1 68 ? -4.364 -13.164 2.501 1.00 98.25 68 ALA A N 1
ATOM 493 C CA . ALA A 1 68 ? -5.776 -12.796 2.537 1.00 98.25 68 ALA A CA 1
ATOM 494 C C . ALA A 1 68 ? -6.683 -14.033 2.488 1.00 98.25 68 ALA A C 1
ATOM 496 O O . ALA A 1 68 ? -7.605 -14.145 3.299 1.00 98.25 68 ALA A O 1
ATOM 497 N N . ASP A 1 69 ? -6.386 -14.983 1.603 1.00 98.50 69 ASP A N 1
ATOM 498 C CA . ASP A 1 69 ? -7.145 -16.223 1.447 1.00 98.50 69 ASP A CA 1
ATOM 499 C C . ASP A 1 69 ? -7.069 -17.099 2.693 1.00 98.50 69 ASP A C 1
ATOM 501 O O . ASP A 1 69 ? -8.104 -17.560 3.174 1.00 98.50 69 ASP A O 1
ATOM 505 N N . ALA A 1 70 ? -5.881 -17.266 3.280 1.00 98.44 70 ALA A N 1
ATOM 506 C CA . ALA A 1 70 ? -5.710 -18.023 4.517 1.00 98.44 70 ALA A CA 1
ATOM 507 C C . ALA A 1 70 ? -6.504 -17.407 5.682 1.00 98.44 70 ALA A C 1
ATOM 509 O O . ALA A 1 70 ? -7.215 -18.114 6.401 1.00 98.44 70 ALA A O 1
ATOM 510 N N . ILE A 1 71 ? -6.445 -16.081 5.849 1.00 97.94 71 ILE A N 1
ATOM 511 C CA . ILE A 1 71 ? -7.187 -15.365 6.900 1.00 97.94 71 ILE A CA 1
ATOM 512 C C . ILE A 1 71 ? -8.695 -15.494 6.678 1.00 97.94 71 ILE A C 1
ATOM 514 O O . ILE A 1 71 ? -9.455 -15.772 7.608 1.00 97.94 71 ILE A O 1
ATOM 518 N N . ASN A 1 72 ? -9.136 -15.347 5.434 1.00 97.94 72 ASN A N 1
ATOM 519 C CA . ASN A 1 72 ? -10.528 -15.493 5.043 1.00 97.94 72 ASN A CA 1
ATOM 520 C C . ASN A 1 72 ? -11.046 -16.928 5.233 1.00 97.94 72 ASN A C 1
ATOM 522 O O . ASN A 1 72 ? -12.174 -17.113 5.700 1.00 97.94 72 ASN A O 1
ATOM 526 N N . ALA A 1 73 ? -10.242 -17.941 4.911 1.00 97.62 73 ALA A N 1
ATOM 527 C CA . ALA A 1 73 ? -10.558 -19.350 5.136 1.00 97.62 73 ALA A CA 1
ATOM 528 C C . ALA A 1 73 ? -10.644 -19.683 6.635 1.00 97.62 73 ALA A C 1
ATOM 530 O O . ALA A 1 73 ? -11.506 -20.457 7.045 1.00 97.62 73 ALA A O 1
ATOM 531 N N . ALA A 1 74 ? -9.840 -19.022 7.474 1.00 97.19 74 ALA A N 1
ATOM 532 C CA . ALA A 1 74 ? -9.886 -19.139 8.934 1.00 97.19 74 ALA A CA 1
ATOM 533 C C . ALA A 1 74 ? -11.070 -18.395 9.601 1.00 97.19 74 ALA A C 1
ATOM 535 O O . ALA A 1 74 ? -11.133 -18.303 10.833 1.00 97.19 74 ALA A O 1
ATOM 536 N N . GLY A 1 75 ? -12.011 -17.868 8.808 1.00 94.75 75 GLY A N 1
ATOM 537 C CA . GLY A 1 75 ? -13.201 -17.160 9.286 1.00 94.75 75 GLY A CA 1
ATOM 538 C C . GLY A 1 75 ? -13.036 -15.642 9.414 1.00 94.75 75 GLY A C 1
ATOM 539 O O . GLY A 1 75 ? -13.886 -14.999 10.027 1.00 94.75 75 GLY A O 1
ATOM 540 N N . GLY A 1 76 ? -11.974 -15.066 8.843 1.00 96.56 76 GLY A N 1
ATOM 541 C CA . GLY A 1 76 ? -11.683 -13.633 8.888 1.00 96.56 76 GLY A CA 1
ATOM 542 C C . GLY A 1 76 ? -11.101 -13.163 10.227 1.00 96.56 76 GLY A C 1
ATOM 543 O O . GLY A 1 76 ? -10.671 -13.947 11.077 1.00 96.56 76 GLY A O 1
ATOM 544 N N . ILE A 1 77 ? -11.088 -11.847 10.442 1.00 95.12 77 ILE A N 1
ATOM 545 C CA . ILE A 1 77 ? -10.565 -11.219 11.659 1.00 95.12 77 ILE A CA 1
ATOM 546 C C . ILE A 1 77 ? -11.544 -11.450 12.815 1.00 95.12 77 ILE A C 1
ATOM 548 O O . ILE A 1 77 ? -12.521 -10.716 12.996 1.00 95.12 77 ILE A O 1
ATOM 552 N N . LYS A 1 78 ? -11.260 -12.462 13.640 1.00 92.88 78 LYS A N 1
ATOM 553 C CA . LYS A 1 78 ? -12.115 -12.891 14.763 1.00 92.88 78 LYS A CA 1
ATOM 554 C C . LYS A 1 78 ? -12.472 -11.750 15.722 1.00 92.88 78 LYS A C 1
ATOM 556 O O . LYS A 1 78 ? -13.643 -11.567 16.042 1.00 92.88 78 LYS A O 1
ATOM 561 N N . SER A 1 79 ? -11.495 -10.924 16.104 1.00 93.56 79 SER A N 1
ATOM 562 C CA . SER A 1 79 ? -11.695 -9.775 17.007 1.00 93.56 79 SER A CA 1
ATOM 563 C C . SER A 1 79 ? -12.560 -8.652 16.417 1.00 93.56 79 SER A C 1
ATOM 565 O O . SER A 1 79 ? -12.952 -7.733 17.133 1.00 93.56 79 SER A O 1
ATOM 567 N N . LYS A 1 80 ? -12.871 -8.714 15.118 1.00 93.44 80 LYS A N 1
ATOM 568 C CA . LYS A 1 80 ? -13.731 -7.764 14.403 1.00 93.44 80 LYS A CA 1
ATOM 569 C C . LYS A 1 80 ? -15.014 -8.417 13.881 1.00 93.44 80 LYS A C 1
ATOM 571 O O . LYS A 1 80 ? -15.629 -7.890 12.963 1.00 93.44 80 LYS A O 1
ATOM 576 N N . GLY A 1 81 ? -15.432 -9.548 14.453 1.00 92.62 81 GLY A N 1
ATOM 577 C CA . GLY A 1 81 ? -16.659 -10.237 14.039 1.00 92.62 81 GLY A CA 1
ATOM 578 C C . GLY A 1 81 ? -16.519 -10.991 12.714 1.00 92.62 81 GLY A C 1
ATOM 579 O O . GLY A 1 81 ? -17.488 -11.103 11.971 1.00 92.62 81 GLY A O 1
ATOM 580 N N . GLY A 1 82 ? -15.313 -11.479 12.407 1.00 95.31 82 GLY A N 1
ATOM 581 C CA . GLY A 1 82 ? -15.041 -12.276 11.208 1.00 95.31 82 GLY A CA 1
ATOM 582 C C . GLY A 1 82 ? -14.842 -11.456 9.935 1.00 95.31 82 GLY A C 1
ATOM 583 O O . GLY A 1 82 ? -15.038 -11.980 8.843 1.00 95.31 82 GLY A O 1
ATOM 584 N N . VAL A 1 83 ? -14.470 -10.174 10.061 1.00 97.06 83 VAL A N 1
ATOM 585 C CA . VAL A 1 83 ? -14.199 -9.289 8.914 1.00 97.06 83 VAL A CA 1
ATOM 586 C C . VAL A 1 83 ? -13.261 -9.962 7.917 1.00 97.06 83 VAL A C 1
ATOM 588 O O . VAL A 1 83 ? -12.213 -10.474 8.306 1.00 97.06 83 VAL A O 1
ATOM 591 N N . ARG A 1 84 ? -13.634 -9.955 6.639 1.00 97.38 84 ARG A N 1
ATOM 592 C CA . ARG A 1 84 ? -12.875 -10.597 5.557 1.00 97.38 84 ARG A CA 1
ATOM 593 C C . ARG A 1 84 ? -12.037 -9.576 4.804 1.00 97.38 84 ARG A C 1
ATOM 595 O O . ARG A 1 84 ? -12.434 -8.420 4.715 1.00 97.38 84 ARG A O 1
ATOM 602 N N . PHE A 1 85 ? -10.919 -9.995 4.232 1.00 98.00 85 PHE A N 1
ATOM 603 C CA . PHE A 1 85 ? -10.118 -9.155 3.348 1.00 98.00 85 PHE A CA 1
ATOM 604 C C . PHE A 1 85 ? -10.577 -9.250 1.893 1.00 98.00 85 PHE A C 1
ATOM 606 O O . PHE A 1 85 ? -10.873 -10.335 1.399 1.00 98.00 85 PHE A O 1
ATOM 613 N N . GLU A 1 86 ? -10.594 -8.107 1.213 1.00 98.31 86 GLU A N 1
ATOM 614 C CA . GLU A 1 86 ? -10.730 -7.980 -0.242 1.00 98.31 86 GLU A CA 1
ATOM 615 C C . GLU A 1 86 ? -9.535 -7.176 -0.749 1.00 98.31 86 GLU A C 1
ATOM 617 O O . GLU A 1 86 ? -9.265 -6.080 -0.255 1.00 98.31 86 GLU A O 1
ATOM 622 N N . LEU A 1 87 ? -8.801 -7.724 -1.713 1.00 98.69 87 LEU A N 1
ATOM 623 C CA . LEU A 1 87 ? -7.647 -7.047 -2.292 1.00 98.69 87 LEU A CA 1
ATOM 624 C C . LEU A 1 87 ? -8.072 -6.299 -3.556 1.00 98.69 87 LEU A C 1
ATOM 626 O O . LEU A 1 87 ? -8.656 -6.884 -4.466 1.00 98.69 87 LEU A O 1
ATOM 630 N N . ILE A 1 88 ? -7.748 -5.010 -3.624 1.00 98.75 88 ILE A N 1
ATOM 631 C CA . ILE A 1 88 ? -7.854 -4.203 -4.838 1.00 98.75 88 ILE A CA 1
ATOM 632 C C . ILE A 1 88 ? -6.454 -4.098 -5.428 1.00 98.75 88 ILE A C 1
ATOM 634 O O . ILE A 1 88 ? -5.577 -3.453 -4.858 1.00 98.75 88 ILE A O 1
ATOM 638 N N . LEU A 1 89 ? -6.235 -4.752 -6.562 1.00 98.62 89 LEU A N 1
ATOM 639 C CA . LEU A 1 89 ? -4.911 -4.866 -7.166 1.00 98.62 89 LEU A CA 1
ATOM 640 C C . LEU A 1 89 ? -4.600 -3.648 -8.038 1.00 98.62 89 LEU A C 1
ATOM 642 O O . LEU A 1 89 ? -5.458 -3.241 -8.821 1.00 98.62 89 LEU A O 1
ATOM 646 N N . GLY A 1 90 ? -3.383 -3.111 -7.941 1.00 98.50 90 GLY A N 1
ATOM 647 C CA . GLY A 1 90 ? -2.866 -2.043 -8.804 1.00 98.50 90 GLY A CA 1
ATOM 648 C C . GLY A 1 90 ? -1.465 -2.342 -9.337 1.00 98.50 90 GLY A C 1
ATOM 649 O O . GLY A 1 90 ? -0.689 -3.057 -8.697 1.00 98.50 90 GLY A O 1
ATOM 650 N N . ASP A 1 91 ? -1.160 -1.833 -10.530 1.00 98.69 91 ASP A N 1
ATOM 651 C CA . ASP A 1 91 ? 0.120 -2.035 -11.216 1.00 98.69 91 ASP A CA 1
ATOM 652 C C . ASP A 1 91 ? 0.869 -0.718 -11.426 1.00 98.69 91 ASP A C 1
ATOM 654 O O . ASP A 1 91 ? 0.421 0.151 -12.173 1.00 98.69 91 ASP A O 1
ATOM 658 N N . THR A 1 92 ? 2.041 -0.583 -10.804 1.00 98.38 92 THR A N 1
ATOM 659 C CA . THR A 1 92 ? 2.866 0.625 -10.963 1.00 98.38 92 THR A CA 1
ATOM 660 C C . THR A 1 92 ? 3.580 0.678 -12.309 1.00 98.38 92 THR A C 1
ATOM 662 O O . THR A 1 92 ? 4.101 1.732 -12.672 1.00 98.38 92 THR A O 1
ATOM 665 N N . GLN A 1 93 ? 3.648 -0.442 -13.040 1.00 98.00 93 GLN A N 1
ATOM 666 C CA . GLN A 1 93 ? 4.422 -0.586 -14.277 1.00 98.00 93 GLN A CA 1
ATOM 667 C C . GLN A 1 93 ? 5.899 -0.193 -14.112 1.00 98.00 93 GLN A C 1
ATOM 669 O O . GLN A 1 93 ? 6.537 0.254 -15.067 1.00 98.00 93 GLN A O 1
ATOM 674 N N . THR A 1 94 ? 6.442 -0.314 -12.891 1.00 96.50 94 THR A N 1
ATOM 675 C CA . THR A 1 94 ? 7.797 0.150 -12.537 1.00 96.50 94 THR A CA 1
ATOM 676 C C . THR A 1 94 ? 7.983 1.664 -12.767 1.00 96.50 94 THR A C 1
ATOM 678 O O . THR A 1 94 ? 9.036 2.124 -13.206 1.00 96.50 94 THR A O 1
ATOM 681 N N . LYS A 1 95 ? 6.937 2.468 -12.524 1.00 97.69 95 LYS A N 1
ATOM 682 C CA . LYS A 1 95 ? 6.950 3.928 -12.711 1.00 97.69 95 LYS A CA 1
ATOM 683 C C . LYS A 1 95 ? 6.401 4.650 -11.474 1.00 97.69 95 LYS A C 1
ATOM 685 O O . LYS A 1 95 ? 5.293 4.325 -11.039 1.00 97.69 95 LYS A O 1
ATOM 690 N N . PRO A 1 96 ? 7.073 5.718 -10.993 1.00 97.62 96 PRO A N 1
ATOM 691 C CA . PRO A 1 96 ? 6.558 6.559 -9.911 1.00 97.62 96 PRO A CA 1
ATOM 692 C C . PRO A 1 96 ? 5.127 7.054 -10.148 1.00 97.62 96 PRO A C 1
ATOM 694 O O . PRO A 1 96 ? 4.269 6.947 -9.275 1.00 97.62 96 PRO A O 1
ATOM 697 N N . GLU A 1 97 ? 4.846 7.522 -11.365 1.00 98.06 97 GLU A N 1
ATOM 698 C CA . GLU A 1 97 ? 3.518 8.014 -11.742 1.00 98.06 97 GLU A CA 1
ATOM 699 C C . GLU A 1 97 ? 2.440 6.922 -11.654 1.00 98.06 97 GLU A C 1
ATOM 701 O O . GLU A 1 97 ? 1.334 7.183 -11.183 1.00 98.06 97 GLU A O 1
ATOM 706 N N . GLY A 1 98 ? 2.779 5.680 -12.017 1.00 98.25 98 GLY A N 1
ATOM 707 C CA . GLY A 1 98 ? 1.883 4.535 -11.858 1.00 98.25 98 GLY A CA 1
ATOM 708 C C . GLY A 1 98 ? 1.546 4.271 -10.390 1.00 98.25 98 GLY A C 1
ATOM 709 O O . GLY A 1 98 ? 0.389 4.033 -10.062 1.00 98.25 98 GLY A O 1
ATOM 710 N N . GLY A 1 99 ? 2.525 4.403 -9.486 1.00 98.12 99 GLY A N 1
ATOM 711 C CA . GLY A 1 99 ? 2.296 4.310 -8.040 1.00 98.12 99 GLY A CA 1
ATOM 712 C C . GLY A 1 99 ? 1.249 5.307 -7.539 1.00 98.12 99 GLY A C 1
ATOM 713 O O . GLY A 1 99 ? 0.297 4.919 -6.860 1.00 98.12 99 GLY A O 1
ATOM 714 N N . ARG A 1 100 ? 1.376 6.585 -7.916 1.00 98.44 100 ARG A N 1
ATOM 715 C CA . ARG A 1 100 ? 0.423 7.636 -7.523 1.00 98.44 100 ARG A CA 1
ATOM 716 C C . ARG A 1 100 ? -0.979 7.392 -8.095 1.00 98.44 100 ARG A C 1
ATOM 718 O O . ARG A 1 100 ? -1.952 7.430 -7.340 1.00 98.44 100 ARG A O 1
ATOM 725 N N . ILE A 1 101 ? -1.079 7.123 -9.401 1.00 98.75 101 ILE A N 1
ATOM 726 C CA . ILE A 1 101 ? -2.358 6.888 -10.096 1.00 98.75 101 ILE A CA 1
ATOM 727 C C . ILE A 1 101 ? -3.100 5.701 -9.478 1.00 98.75 101 ILE A C 1
ATOM 729 O O . ILE A 1 101 ? -4.284 5.806 -9.152 1.00 98.75 101 ILE A O 1
ATOM 733 N N . GLU A 1 102 ? -2.408 4.580 -9.275 1.00 98.81 102 GLU A N 1
ATOM 734 C CA . GLU A 1 102 ? -3.028 3.380 -8.722 1.00 98.81 102 GLU A CA 1
ATOM 735 C C . GLU A 1 102 ? -3.426 3.568 -7.258 1.00 98.81 102 GLU A C 1
ATOM 737 O O . GLU A 1 102 ? -4.513 3.140 -6.874 1.00 98.81 102 GLU A O 1
ATOM 742 N N . ALA A 1 103 ? -2.621 4.271 -6.451 1.00 98.75 103 ALA A N 1
ATOM 743 C CA . ALA A 1 103 ? -2.990 4.606 -5.075 1.00 98.75 103 ALA A CA 1
ATOM 744 C C . ALA A 1 103 ? -4.276 5.440 -5.015 1.00 98.75 103 ALA A C 1
ATOM 746 O O . ALA A 1 103 ? -5.184 5.122 -4.247 1.00 98.75 103 ALA A O 1
ATOM 747 N N . GLU A 1 104 ? -4.401 6.472 -5.852 1.00 98.75 104 GLU A N 1
ATOM 748 C CA . GLU A 1 104 ? -5.634 7.259 -5.937 1.00 98.75 104 GLU A CA 1
ATOM 749 C C . GLU A 1 104 ? -6.820 6.400 -6.384 1.00 98.75 104 GLU A C 1
ATOM 751 O O . GLU A 1 104 ? -7.895 6.467 -5.782 1.00 98.75 104 GLU A O 1
ATOM 756 N N . ARG A 1 105 ? -6.623 5.553 -7.400 1.00 98.81 105 ARG A N 1
ATOM 757 C CA . ARG A 1 105 ? -7.668 4.674 -7.930 1.00 98.81 105 ARG A CA 1
ATOM 758 C C . ARG A 1 105 ? -8.192 3.712 -6.868 1.00 98.81 105 ARG A C 1
ATOM 760 O O . ARG A 1 105 ? -9.406 3.635 -6.681 1.00 98.81 105 ARG A O 1
ATOM 767 N N . VAL A 1 106 ? -7.319 2.986 -6.168 1.00 98.75 106 VAL A N 1
ATOM 768 C CA . VAL A 1 106 ? -7.763 1.995 -5.173 1.00 98.75 106 VAL A CA 1
ATOM 769 C C . VAL A 1 106 ? -8.390 2.661 -3.947 1.00 98.75 106 VAL A C 1
ATOM 771 O O . VAL A 1 106 ? -9.383 2.152 -3.429 1.00 98.75 106 VAL A O 1
ATOM 774 N N . VAL A 1 107 ? -7.895 3.832 -3.522 1.00 98.69 107 VAL A N 1
ATOM 775 C CA . VAL A 1 107 ? -8.529 4.618 -2.448 1.00 98.69 107 VAL A CA 1
ATOM 776 C C . VAL A 1 107 ? -9.928 5.073 -2.863 1.00 98.69 107 VAL A C 1
ATOM 778 O O . VAL A 1 107 ? -10.871 4.921 -2.089 1.00 98.69 107 VAL A O 1
ATOM 781 N N . ASN A 1 108 ? -10.107 5.544 -4.101 1.00 98.56 108 ASN A N 1
ATOM 782 C CA . ASN A 1 108 ? -11.425 5.920 -4.627 1.00 98.56 108 ASN A CA 1
ATOM 783 C C . ASN A 1 108 ? -12.381 4.717 -4.754 1.00 98.56 108 ASN A C 1
ATOM 785 O O . ASN A 1 108 ? -13.592 4.881 -4.638 1.00 98.56 108 ASN A O 1
ATOM 789 N N . GLN A 1 109 ? -11.854 3.502 -4.939 1.00 98.56 109 GLN A N 1
ATOM 790 C CA . GLN A 1 109 ? -12.625 2.247 -4.899 1.00 98.56 109 GLN A CA 1
ATOM 791 C C . GLN A 1 109 ? -12.903 1.746 -3.470 1.00 98.56 109 GLN A C 1
ATOM 793 O O . GLN A 1 109 ? -13.490 0.677 -3.271 1.00 98.56 109 GLN A O 1
ATOM 798 N N . GLY A 1 110 ? -12.512 2.534 -2.469 1.00 98.06 110 GLY A N 1
ATOM 799 C CA . GLY A 1 110 ? -12.806 2.297 -1.070 1.00 98.06 110 GLY A CA 1
ATOM 800 C C . GLY A 1 110 ? -11.745 1.492 -0.337 1.00 98.06 110 GLY A C 1
ATOM 801 O O . GLY A 1 110 ? -12.079 0.950 0.708 1.00 98.06 110 GLY A O 1
ATOM 802 N N . ALA A 1 111 ? -10.504 1.380 -0.824 1.00 98.62 111 ALA A N 1
ATOM 803 C CA . ALA A 1 111 ? -9.420 0.795 -0.032 1.00 98.62 111 ALA A CA 1
ATOM 804 C C . ALA A 1 111 ? -9.259 1.540 1.305 1.00 98.62 111 ALA A C 1
ATOM 806 O O . ALA A 1 111 ? -9.145 2.764 1.339 1.00 98.62 111 ALA A O 1
ATOM 807 N N . GLN A 1 112 ? -9.243 0.795 2.411 1.00 98.44 112 GLN A N 1
ATOM 808 C CA . GLN A 1 112 ? -9.045 1.342 3.759 1.00 98.44 112 GLN A CA 1
ATOM 809 C C . GLN A 1 112 ? -7.582 1.297 4.206 1.00 98.44 112 GLN A C 1
ATOM 811 O O . GLN A 1 112 ? -7.232 1.869 5.236 1.00 98.44 112 GLN A O 1
ATOM 816 N N . MET A 1 113 ? -6.735 0.621 3.435 1.00 98.38 113 MET A N 1
ATOM 817 C CA . MET A 1 113 ? -5.297 0.530 3.630 1.00 98.38 113 MET A CA 1
ATOM 818 C C . MET A 1 113 ? -4.616 0.364 2.273 1.00 98.38 113 MET A C 1
ATOM 820 O O . MET A 1 113 ? -5.184 -0.252 1.372 1.00 98.38 113 MET A O 1
ATOM 824 N N . LEU A 1 114 ? -3.398 0.877 2.151 1.00 98.75 114 LEU A N 1
ATOM 825 C CA . LEU A 1 114 ? -2.486 0.595 1.051 1.00 98.75 114 LEU A CA 1
ATOM 826 C C . LEU A 1 114 ? -1.385 -0.368 1.510 1.00 98.75 114 LEU A C 1
ATOM 828 O O . LEU A 1 114 ? -0.925 -0.302 2.652 1.00 98.75 114 LEU A O 1
ATOM 832 N N . MET A 1 115 ? -0.940 -1.225 0.600 1.00 98.44 115 MET A N 1
ATOM 833 C CA . MET A 1 115 ? 0.199 -2.124 0.753 1.00 98.44 115 MET A CA 1
ATOM 834 C C . MET A 1 115 ? 1.024 -2.108 -0.536 1.00 98.44 115 MET A C 1
ATOM 836 O O . MET A 1 115 ? 0.450 -2.117 -1.628 1.00 98.44 115 MET A O 1
ATOM 840 N N . GLY A 1 116 ? 2.349 -2.072 -0.407 1.00 95.06 116 GLY A N 1
ATOM 841 C CA . GLY A 1 116 ? 3.280 -1.995 -1.535 1.00 95.06 116 GLY A CA 1
ATOM 842 C C . GLY A 1 116 ? 4.305 -0.865 -1.374 1.00 95.06 116 GLY A C 1
ATOM 843 O O . GLY A 1 116 ? 4.406 -0.256 -0.324 1.00 95.06 116 GLY A O 1
ATOM 844 N N . SER A 1 117 ? 5.085 -0.489 -2.374 1.00 93.69 117 SER A N 1
ATOM 845 C CA . SER A 1 117 ? 5.372 -1.269 -3.570 1.00 93.69 117 SER A CA 1
ATOM 846 C C . SER A 1 117 ? 6.787 -1.851 -3.457 1.00 93.69 117 SER A C 1
ATOM 848 O O . SER A 1 117 ? 7.468 -1.702 -2.439 1.00 93.69 117 SER A O 1
ATOM 850 N N . PHE A 1 118 ? 7.235 -2.506 -4.527 1.00 95.75 118 PHE A N 1
ATOM 851 C CA . PHE A 1 118 ? 8.562 -3.101 -4.606 1.00 95.75 118 PHE A CA 1
ATOM 852 C C . PHE A 1 118 ? 9.672 -2.041 -4.682 1.00 95.75 118 PHE A C 1
ATOM 854 O O . PHE A 1 118 ? 10.606 -2.041 -3.886 1.00 95.75 118 PHE A O 1
ATOM 861 N N . ASP A 1 119 ? 9.579 -1.110 -5.634 1.00 95.88 119 ASP A N 1
ATOM 862 C CA . ASP A 1 119 ? 10.622 -0.111 -5.855 1.00 95.88 119 ASP A CA 1
ATOM 863 C C . ASP A 1 119 ? 10.392 1.175 -5.046 1.00 95.88 119 ASP A C 1
ATOM 865 O O . ASP A 1 119 ? 9.261 1.609 -4.800 1.00 95.88 119 ASP A O 1
ATOM 869 N N . SER A 1 120 ? 11.488 1.825 -4.653 1.00 96.88 120 SER A N 1
ATOM 870 C CA . SER A 1 120 ? 11.449 3.044 -3.839 1.00 96.88 120 SER A CA 1
ATOM 871 C C . SER A 1 120 ? 10.771 4.227 -4.538 1.00 96.88 120 SER A C 1
ATOM 873 O O . SER A 1 120 ? 10.161 5.055 -3.864 1.00 96.88 120 SER A O 1
ATOM 875 N N . GLY A 1 121 ? 10.853 4.324 -5.869 1.00 97.00 121 GLY A N 1
ATOM 876 C CA . GLY A 1 121 ? 10.296 5.445 -6.630 1.00 97.00 121 GLY A CA 1
ATOM 877 C C . GLY A 1 121 ? 8.769 5.432 -6.635 1.00 97.00 121 GLY A C 1
ATOM 878 O O . GLY A 1 121 ? 8.136 6.418 -6.252 1.00 97.00 121 GLY A O 1
ATOM 879 N N . SER A 1 122 ? 8.181 4.293 -7.001 1.00 97.56 122 SER A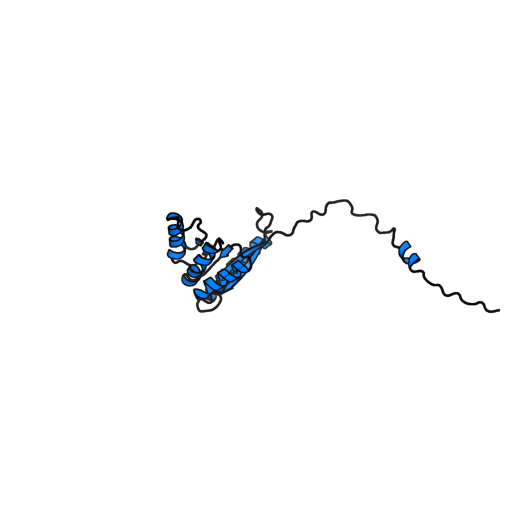 N 1
ATOM 880 C CA . SER A 1 122 ? 6.737 4.053 -6.928 1.00 97.56 122 SER A CA 1
ATOM 881 C C . SER A 1 122 ? 6.223 4.165 -5.500 1.00 97.56 122 SER A C 1
ATOM 883 O O . SER A 1 122 ? 5.216 4.829 -5.263 1.00 97.56 122 SER A O 1
ATOM 885 N N . THR A 1 123 ? 6.944 3.587 -4.538 1.00 97.94 123 THR A N 1
ATOM 886 C CA . THR A 1 123 ? 6.563 3.643 -3.121 1.00 97.94 123 THR A CA 1
ATOM 887 C C . THR A 1 123 ? 6.507 5.082 -2.611 1.00 97.94 123 THR A C 1
ATOM 889 O O . THR A 1 123 ? 5.520 5.486 -1.998 1.00 97.94 123 THR A O 1
ATOM 892 N N . ASN A 1 124 ? 7.524 5.896 -2.907 1.00 97.62 124 ASN A N 1
ATOM 893 C CA . ASN A 1 124 ? 7.551 7.292 -2.481 1.00 97.62 124 ASN A CA 1
ATOM 894 C C . ASN A 1 124 ? 6.427 8.123 -3.127 1.00 97.62 124 ASN A C 1
ATOM 896 O O . ASN A 1 124 ? 5.857 8.998 -2.480 1.00 97.62 124 ASN A O 1
ATOM 900 N N . ALA A 1 125 ? 6.052 7.826 -4.374 1.00 97.81 125 ALA A N 1
ATOM 901 C CA . ALA A 1 125 ? 4.944 8.505 -5.048 1.00 97.81 125 ALA A CA 1
ATOM 902 C C . ALA A 1 125 ? 3.571 8.227 -4.400 1.00 97.81 125 ALA A C 1
ATOM 904 O O . ALA A 1 125 ? 2.670 9.062 -4.477 1.00 97.81 125 ALA A O 1
ATOM 905 N N . MET A 1 126 ? 3.414 7.090 -3.716 1.00 98.38 126 MET A N 1
ATOM 906 C CA . MET A 1 126 ? 2.189 6.730 -2.989 1.00 98.38 126 MET A CA 1
ATOM 907 C C . MET A 1 126 ? 2.061 7.435 -1.625 1.00 98.38 126 MET A C 1
ATOM 909 O O . MET A 1 126 ? 0.950 7.588 -1.115 1.00 98.38 126 MET A O 1
ATOM 913 N N . VAL A 1 127 ? 3.174 7.890 -1.028 1.00 97.62 127 VAL A N 1
ATOM 914 C CA . VAL A 1 127 ? 3.217 8.498 0.321 1.00 97.62 127 VAL A CA 1
ATOM 915 C C . VAL A 1 127 ? 2.299 9.712 0.439 1.00 97.62 127 VAL A C 1
ATOM 917 O O . VAL A 1 127 ? 1.571 9.846 1.425 1.00 97.62 127 VAL A O 1
ATOM 920 N N . SER A 1 128 ? 2.312 10.597 -0.562 1.00 95.19 128 SER A N 1
ATOM 921 C CA . SER A 1 128 ? 1.478 11.802 -0.560 1.00 95.19 128 SER A CA 1
ATOM 922 C C . SER A 1 128 ? -0.008 11.449 -0.571 1.00 95.19 128 SER A C 1
ATOM 924 O O . SER A 1 128 ? -0.775 12.035 0.194 1.00 95.19 128 SER A O 1
ATOM 926 N N . VAL A 1 129 ? -0.401 10.443 -1.357 1.00 97.94 129 VAL A N 1
ATOM 927 C CA . VAL A 1 129 ? -1.779 9.945 -1.419 1.00 97.94 129 VAL A CA 1
ATOM 928 C C . VAL A 1 129 ? -2.197 9.389 -0.061 1.00 97.94 129 VAL A C 1
ATOM 930 O O . VAL A 1 129 ? -3.226 9.802 0.468 1.00 97.94 129 VAL A O 1
ATOM 933 N N . ALA A 1 130 ? -1.382 8.522 0.548 1.00 97.81 130 ALA A N 1
ATOM 934 C CA . ALA A 1 130 ? -1.655 7.950 1.868 1.00 97.81 130 ALA A CA 1
ATOM 935 C C . ALA A 1 130 ? -1.869 9.037 2.937 1.00 97.81 130 ALA A C 1
ATOM 937 O O . ALA A 1 130 ? -2.863 9.019 3.667 1.00 97.81 130 ALA A O 1
ATOM 938 N N . GLN A 1 131 ? -0.979 10.032 2.976 1.00 95.88 131 GLN A N 1
ATOM 939 C CA . GLN A 1 131 ? -1.039 11.135 3.934 1.00 95.88 131 GLN A CA 1
ATOM 940 C C . GLN A 1 131 ? -2.244 12.055 3.719 1.00 95.88 131 GLN A C 1
ATOM 942 O O . GLN A 1 131 ? -2.987 12.347 4.658 1.00 95.88 131 GLN A O 1
ATOM 947 N N . GLN A 1 132 ? -2.480 12.490 2.480 1.00 95.75 132 GLN A N 1
ATOM 948 C CA . GLN A 1 132 ? -3.584 13.395 2.149 1.00 95.75 132 GLN A CA 1
ATOM 949 C C . GLN A 1 132 ? -4.946 12.724 2.335 1.00 95.75 132 GLN A C 1
ATOM 951 O O . GLN A 1 132 ? -5.886 13.346 2.833 1.00 95.75 132 GLN A O 1
ATOM 956 N N . ARG A 1 133 ? -5.055 11.444 1.961 1.00 97.50 133 ARG A N 1
ATOM 957 C CA . ARG A 1 133 ? -6.290 10.658 2.078 1.00 97.50 133 ARG A CA 1
ATOM 958 C C . ARG A 1 133 ? -6.491 10.063 3.469 1.00 97.50 133 ARG A C 1
ATOM 960 O O . ARG A 1 133 ? -7.574 9.550 3.732 1.00 97.50 133 ARG A O 1
ATOM 967 N N . ARG A 1 134 ? -5.492 10.164 4.357 1.00 96.88 134 ARG A N 1
ATOM 968 C CA . ARG A 1 134 ? -5.509 9.590 5.713 1.00 96.88 134 ARG A CA 1
ATOM 969 C C . ARG A 1 134 ? -5.753 8.079 5.700 1.00 96.88 134 ARG A C 1
ATOM 971 O O . ARG A 1 134 ? -6.497 7.549 6.524 1.00 96.88 134 ARG A O 1
ATOM 978 N N . VAL A 1 135 ? -5.131 7.403 4.739 1.00 98.06 135 VAL A N 1
ATOM 979 C CA . VAL A 1 135 ? -5.205 5.952 4.555 1.00 98.06 135 VAL A CA 1
ATOM 980 C C . VAL A 1 135 ? -3.866 5.359 4.988 1.00 98.06 135 VAL A C 1
ATOM 982 O O . VAL A 1 135 ? -2.843 5.747 4.424 1.00 98.06 135 VAL A O 1
ATOM 985 N N . PRO A 1 136 ? -3.837 4.443 5.975 1.00 98.06 136 PRO A N 1
ATOM 986 C CA . PRO A 1 136 ? -2.609 3.764 6.364 1.00 98.06 136 PRO A CA 1
ATOM 987 C C . PRO A 1 136 ? -1.958 3.070 5.170 1.00 98.06 136 PRO A C 1
ATOM 989 O O . PRO A 1 136 ? -2.632 2.403 4.388 1.00 98.06 136 PRO A O 1
ATOM 992 N N . PHE A 1 137 ? -0.647 3.206 5.057 1.00 98.38 137 PHE A N 1
ATOM 993 C CA . PHE A 1 137 ? 0.167 2.636 4.003 1.00 98.38 137 PHE A CA 1
ATOM 994 C C . PHE A 1 137 ? 1.296 1.821 4.624 1.00 98.38 137 PHE A C 1
ATOM 996 O O . PHE A 1 137 ? 2.153 2.368 5.320 1.00 98.38 137 PHE A O 1
ATOM 1003 N N . LEU A 1 138 ? 1.265 0.510 4.391 1.00 98.06 138 LEU A N 1
ATOM 1004 C CA . LEU A 1 138 ? 2.323 -0.410 4.785 1.00 98.06 138 LEU A CA 1
ATOM 1005 C C . LEU A 1 138 ? 3.237 -0.690 3.592 1.00 98.06 138 LEU A C 1
ATOM 1007 O O . LEU A 1 138 ? 2.842 -1.349 2.631 1.00 98.06 138 LEU A O 1
ATOM 1011 N N . VAL A 1 139 ? 4.464 -0.203 3.699 1.00 97.69 139 VAL A N 1
ATOM 1012 C CA . VAL A 1 139 ? 5.544 -0.450 2.756 1.00 97.69 139 VAL A CA 1
ATOM 1013 C C . VAL A 1 139 ? 6.147 -1.813 3.027 1.00 97.69 139 VAL A C 1
ATOM 1015 O O . VAL A 1 139 ? 6.693 -2.028 4.111 1.00 97.69 139 VAL A O 1
ATOM 1018 N N . ASP A 1 140 ? 6.034 -2.708 2.046 1.00 94.81 140 ASP A N 1
ATOM 1019 C CA . ASP A 1 140 ? 6.435 -4.108 2.170 1.00 94.81 140 ASP A CA 1
ATOM 1020 C C . ASP A 1 140 ? 7.833 -4.428 1.633 1.00 94.81 140 ASP A C 1
ATOM 1022 O O . ASP A 1 140 ? 8.424 -5.407 2.085 1.00 94.81 140 ASP A O 1
ATOM 1026 N N . ILE A 1 141 ? 8.373 -3.610 0.721 1.00 96.44 141 ILE A N 1
ATOM 1027 C CA . ILE A 1 141 ? 9.725 -3.782 0.160 1.00 96.44 141 ILE A CA 1
ATOM 1028 C C . ILE A 1 141 ? 10.473 -2.453 -0.025 1.00 96.44 141 ILE A C 1
ATOM 1030 O O . 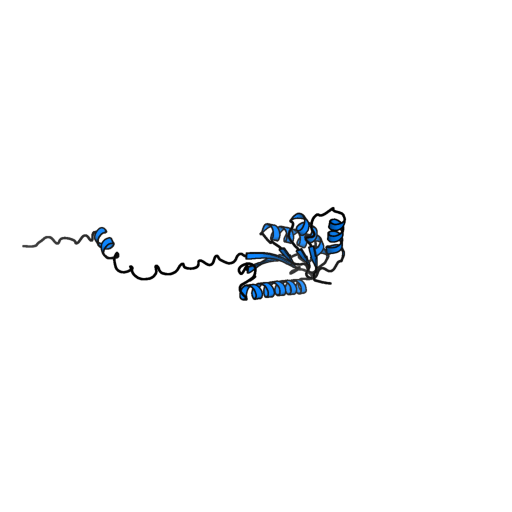ILE A 1 141 ? 11.660 -2.387 0.275 1.00 96.44 141 ILE A O 1
ATOM 1034 N N . GLY A 1 142 ? 9.826 -1.389 -0.522 1.00 94.12 142 GLY A N 1
ATOM 1035 C CA . GLY A 1 142 ? 10.499 -0.115 -0.818 1.00 94.12 142 GLY A CA 1
ATOM 1036 C C . GLY A 1 142 ? 11.412 0.386 0.318 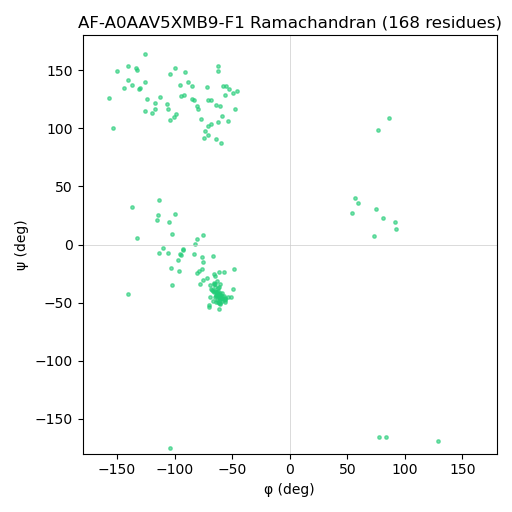1.00 94.12 142 GLY A C 1
ATOM 1037 O O . GLY A 1 142 ? 10.947 0.713 1.410 1.00 94.12 142 GLY A O 1
ATOM 1038 N N . ALA A 1 143 ? 12.718 0.478 0.052 1.00 95.12 143 ALA A N 1
ATOM 1039 C CA . ALA A 1 143 ? 13.738 0.554 1.106 1.00 95.12 143 ALA A CA 1
ATOM 1040 C C . ALA A 1 143 ? 14.376 1.940 1.302 1.00 95.12 143 ALA A C 1
ATOM 1042 O O . ALA A 1 143 ? 15.120 2.145 2.256 1.00 95.12 143 ALA A O 1
ATOM 1043 N N . ALA A 1 144 ? 14.098 2.924 0.442 1.00 95.75 144 ALA A N 1
ATOM 1044 C CA . ALA A 1 144 ? 14.701 4.248 0.601 1.00 95.75 144 ALA A CA 1
ATOM 1045 C C . ALA A 1 144 ? 14.241 4.922 1.909 1.00 95.75 144 ALA A C 1
ATOM 1047 O O . ALA A 1 144 ? 13.053 5.189 2.087 1.00 95.75 144 ALA A O 1
ATOM 1048 N N . ASP A 1 145 ? 15.184 5.252 2.795 1.00 93.94 145 ASP A N 1
ATOM 1049 C CA . ASP A 1 145 ? 14.913 5.886 4.096 1.00 93.94 145 ASP A CA 1
ATOM 1050 C C . ASP A 1 145 ? 13.994 7.117 4.040 1.00 93.94 145 ASP A C 1
ATOM 1052 O O . ASP A 1 145 ? 13.124 7.244 4.910 1.00 93.94 145 ASP A O 1
ATOM 1056 N N . PRO A 1 146 ? 14.089 8.006 3.025 1.00 94.38 146 PRO A N 1
ATOM 1057 C CA . PRO A 1 146 ? 13.205 9.163 2.934 1.00 94.38 146 PRO A CA 1
ATOM 1058 C C . PRO A 1 146 ? 11.707 8.824 2.915 1.00 94.38 146 PRO A C 1
ATOM 1060 O O . PRO A 1 146 ? 10.910 9.673 3.310 1.00 94.38 146 PRO A O 1
ATOM 1063 N N . ILE A 1 147 ? 11.318 7.607 2.508 1.00 95.31 147 ILE A N 1
ATOM 1064 C CA . ILE A 1 147 ? 9.914 7.167 2.430 1.00 95.31 147 ILE A CA 1
ATOM 1065 C C . ILE A 1 147 ? 9.215 7.310 3.790 1.00 95.31 147 ILE A C 1
ATOM 1067 O O . ILE A 1 147 ? 8.107 7.842 3.870 1.00 95.31 147 ILE A O 1
ATOM 1071 N N . THR A 1 148 ? 9.861 6.866 4.870 1.00 94.50 148 THR A N 1
ATOM 1072 C CA . THR A 1 148 ? 9.314 6.944 6.234 1.00 94.50 148 THR A CA 1
ATOM 1073 C C . THR A 1 148 ? 9.926 8.089 7.035 1.00 94.50 148 THR A C 1
ATOM 1075 O O . THR A 1 148 ? 9.213 8.734 7.808 1.00 94.50 148 THR A O 1
ATOM 1078 N N . ALA A 1 149 ? 11.210 8.402 6.829 1.00 94.56 149 ALA A N 1
ATOM 1079 C CA . ALA A 1 149 ? 11.910 9.438 7.586 1.00 94.56 149 ALA A CA 1
ATOM 1080 C C . ALA A 1 149 ? 11.320 10.836 7.355 1.00 94.56 149 ALA A C 1
ATOM 1082 O O . ALA A 1 149 ? 11.138 11.586 8.316 1.00 94.56 149 ALA A O 1
ATOM 1083 N N . ASN A 1 150 ? 10.956 11.181 6.113 1.00 95.69 150 ASN A N 1
ATOM 1084 C CA . ASN A 1 150 ? 10.368 12.491 5.815 1.00 95.69 150 ASN A CA 1
ATOM 1085 C C . ASN A 1 150 ? 8.998 12.653 6.474 1.00 95.69 150 ASN A C 1
ATOM 1087 O O . ASN A 1 150 ? 8.707 13.699 7.046 1.00 95.69 150 ASN A O 1
ATOM 1091 N N . VAL A 1 151 ? 8.182 11.598 6.453 1.00 95.25 151 VAL A N 1
ATOM 1092 C CA . VAL A 1 151 ? 6.881 11.580 7.126 1.00 95.25 151 VAL A CA 1
ATOM 1093 C C . VAL A 1 151 ? 7.046 11.763 8.634 1.00 95.25 151 VAL A C 1
ATOM 1095 O O . VAL A 1 151 ? 6.396 12.624 9.226 1.00 95.25 151 VAL A O 1
ATOM 1098 N N . ALA A 1 152 ? 7.932 10.984 9.257 1.00 94.75 152 ALA A N 1
ATOM 1099 C CA . ALA A 1 152 ? 8.183 11.072 10.692 1.00 94.75 152 ALA A CA 1
ATOM 1100 C C . ALA A 1 152 ? 8.694 12.467 11.090 1.00 94.75 152 ALA A C 1
ATOM 1102 O O . ALA A 1 152 ? 8.242 13.040 12.084 1.00 94.75 152 ALA A O 1
ATOM 1103 N N . LYS A 1 153 ? 9.590 13.045 10.280 1.00 96.44 153 LYS A N 1
ATOM 1104 C CA . LYS A 1 153 ? 10.085 14.412 10.455 1.00 96.44 153 LYS A CA 1
ATOM 1105 C C . LYS A 1 153 ? 8.951 15.435 10.372 1.00 96.44 153 LYS A C 1
ATOM 1107 O O . LYS A 1 153 ? 8.803 16.223 11.300 1.00 96.44 153 LYS A O 1
ATOM 1112 N N . SER A 1 154 ? 8.111 15.384 9.337 1.00 94.12 154 SER A N 1
ATOM 1113 C CA . SER A 1 154 ? 6.973 16.301 9.193 1.00 94.12 154 SER A CA 1
ATOM 1114 C C . SER A 1 154 ? 5.976 16.199 10.348 1.00 94.12 154 SER A C 1
ATOM 1116 O O . SER A 1 154 ? 5.409 17.213 10.751 1.00 94.12 154 SER A O 1
ATOM 1118 N N . VAL A 1 155 ? 5.777 15.008 10.924 1.00 95.44 155 VAL A N 1
ATOM 1119 C CA . VAL A 1 155 ? 4.947 14.849 12.128 1.00 95.44 155 VAL A CA 1
ATOM 1120 C C . VAL A 1 155 ? 5.608 15.483 13.351 1.00 95.44 155 VAL A C 1
ATOM 1122 O O . VAL A 1 155 ? 4.962 16.233 14.080 1.00 95.44 155 VAL A O 1
ATOM 1125 N N . LYS A 1 156 ? 6.908 15.248 13.555 1.00 96.19 156 LYS A N 1
ATOM 1126 C CA . LYS A 1 156 ? 7.677 15.843 14.659 1.00 96.19 156 LYS A CA 1
ATOM 1127 C C . LYS A 1 156 ? 7.720 17.374 14.589 1.00 96.19 156 LYS A C 1
ATOM 1129 O O . LYS A 1 156 ? 7.681 18.033 15.621 1.00 96.19 156 LYS A O 1
ATOM 1134 N N . GLU A 1 157 ? 7.790 17.928 13.383 1.00 96.75 157 GLU A N 1
ATOM 1135 C CA . GLU A 1 157 ? 7.808 19.373 13.123 1.00 96.75 157 GLU A CA 1
ATOM 1136 C C . GLU A 1 157 ? 6.405 20.006 13.125 1.00 96.75 157 GLU A C 1
ATOM 1138 O O . GLU A 1 157 ? 6.271 21.206 12.904 1.00 96.75 157 GLU A O 1
ATOM 1143 N N . GLY A 1 158 ? 5.345 19.222 13.358 1.00 93.50 158 GLY A N 1
ATOM 1144 C CA . GLY A 1 158 ? 3.964 19.711 13.393 1.00 93.50 158 GLY A CA 1
ATOM 1145 C C . GLY A 1 158 ? 3.373 20.063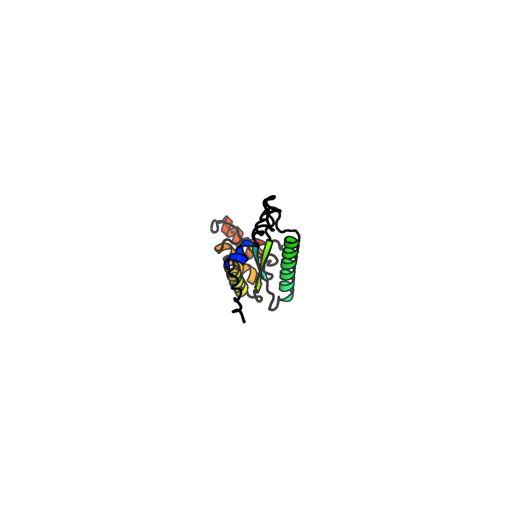 12.022 1.00 93.50 158 GLY A C 1
ATOM 1146 O O . GLY A 1 158 ? 2.255 20.570 11.952 1.00 93.50 158 GLY A O 1
ATOM 1147 N N . GLN A 1 159 ? 4.080 19.768 10.9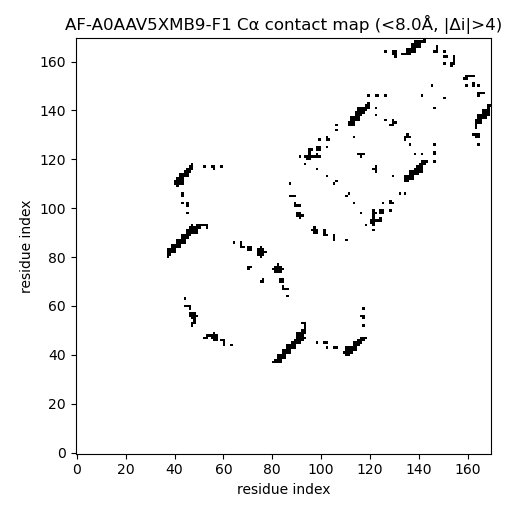27 1.00 91.75 159 GLN A N 1
ATOM 1148 C CA . GLN A 1 159 ? 3.600 19.957 9.552 1.00 91.75 159 GLN A CA 1
ATOM 1149 C C . GLN A 1 159 ? 2.516 18.935 9.180 1.00 91.75 159 GLN A C 1
ATOM 1151 O O . GLN A 1 159 ? 1.643 19.210 8.357 1.00 91.75 159 GLN A O 1
ATOM 1156 N N . GLN A 1 160 ? 2.564 17.747 9.788 1.00 89.81 160 GLN A N 1
ATOM 1157 C CA . GLN A 1 160 ? 1.536 16.714 9.683 1.00 89.81 160 GLN A CA 1
ATOM 1158 C C . GLN A 1 160 ? 1.066 16.299 11.074 1.00 89.81 160 GLN A C 1
ATOM 1160 O O . GLN A 1 160 ? 1.856 16.147 11.996 1.00 89.81 160 GLN A O 1
ATOM 1165 N N . LYS A 1 161 ? -0.241 16.076 11.234 1.00 91.06 161 LYS A N 1
ATOM 1166 C CA . LYS A 1 161 ? -0.800 15.686 12.537 1.00 91.06 161 LYS A CA 1
ATOM 1167 C C . LYS A 1 161 ? -0.563 14.210 12.871 1.00 91.06 161 LYS A C 1
ATOM 1169 O O . LYS A 1 161 ? -0.453 13.862 14.040 1.00 91.06 161 LYS A O 1
ATOM 1174 N N . VAL A 1 162 ? -0.571 13.339 11.861 1.00 93.88 162 VAL A N 1
ATOM 1175 C CA . VAL A 1 162 ? -0.560 11.879 12.027 1.00 93.88 162 VAL A CA 1
ATOM 1176 C C . VAL A 1 162 ? 0.341 11.257 10.968 1.00 93.88 162 VAL A C 1
ATOM 1178 O O . VAL A 1 162 ? 0.341 11.689 9.819 1.00 93.88 162 VAL A O 1
ATOM 1181 N N . GLN A 1 163 ? 1.085 10.226 11.358 1.00 95.62 163 GLN A N 1
ATOM 1182 C CA . GLN A 1 163 ? 1.832 9.379 10.437 1.00 95.62 163 GLN A CA 1
ATOM 1183 C C . GLN A 1 163 ? 0.906 8.308 9.862 1.00 95.62 163 GLN A C 1
ATOM 1185 O O . GLN A 1 163 ? 0.312 7.547 10.617 1.00 95.62 163 GLN A O 1
ATOM 1190 N N . TYR A 1 164 ? 0.812 8.232 8.536 1.00 97.19 164 TYR A N 1
ATOM 1191 C CA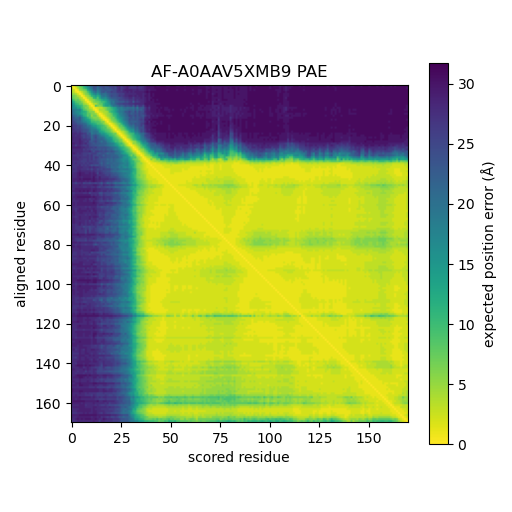 . TYR A 1 164 ? 0.059 7.179 7.847 1.00 97.19 164 TYR A CA 1
ATOM 1192 C C . TYR A 1 164 ? 0.951 6.188 7.098 1.00 97.19 164 TYR A C 1
ATOM 1194 O O . TYR A 1 164 ? 0.433 5.225 6.553 1.00 97.19 164 TYR A O 1
ATOM 1202 N N . VAL A 1 165 ? 2.270 6.387 7.072 1.00 97.44 165 VAL A N 1
ATOM 1203 C CA . VAL A 1 165 ? 3.205 5.539 6.318 1.00 97.44 165 VAL A CA 1
ATOM 1204 C C . VAL A 1 165 ? 4.105 4.769 7.272 1.00 97.44 165 VAL A C 1
ATOM 1206 O O . VAL A 1 165 ? 4.765 5.367 8.123 1.00 97.44 165 VAL A O 1
ATOM 1209 N N . TYR A 1 166 ? 4.145 3.452 7.103 1.00 96.19 166 TYR A N 1
ATOM 1210 C CA . TYR A 1 166 ? 4.901 2.509 7.923 1.00 96.19 166 TYR A CA 1
ATOM 1211 C C . TYR A 1 166 ? 5.647 1.535 7.016 1.00 96.19 166 TYR A C 1
ATOM 1213 O O . TYR A 1 166 ? 5.181 1.260 5.918 1.00 96.19 166 TYR A O 1
ATOM 1221 N N . ARG A 1 167 ? 6.779 0.993 7.467 1.00 94.44 167 ARG A N 1
ATOM 1222 C CA . ARG A 1 167 ? 7.584 0.028 6.706 1.00 94.44 167 ARG A CA 1
ATOM 1223 C C . ARG A 1 167 ? 7.897 -1.183 7.582 1.00 94.44 167 ARG A C 1
ATOM 1225 O O . ARG A 1 167 ? 8.246 -0.995 8.746 1.00 94.44 167 ARG A O 1
ATOM 1232 N N . ASN A 1 168 ? 7.741 -2.397 7.053 1.00 92.50 168 ASN A N 1
ATOM 1233 C CA . ASN A 1 168 ? 8.194 -3.635 7.712 1.00 92.50 168 ASN A CA 1
ATOM 1234 C C . ASN A 1 168 ? 9.496 -4.187 7.102 1.00 92.50 168 ASN A C 1
ATOM 1236 O O . ASN A 1 168 ? 10.180 -4.967 7.759 1.00 92.50 168 ASN A O 1
ATOM 1240 N N . PHE A 1 169 ? 9.826 -3.793 5.871 1.00 84.31 169 PHE A N 1
ATOM 1241 C CA . PHE A 1 169 ? 11.110 -4.077 5.242 1.00 84.31 169 PHE A CA 1
ATOM 1242 C C . PHE A 1 169 ? 12.223 -3.238 5.897 1.00 84.31 169 PHE A C 1
ATOM 1244 O O . PHE A 1 169 ? 11.992 -2.054 6.170 1.00 84.31 169 PHE A O 1
ATOM 1251 N N . PRO A 1 170 ? 13.394 -3.819 6.205 1.00 76.31 170 PRO A N 1
ATOM 1252 C CA . PRO A 1 170 ? 14.488 -3.080 6.828 1.00 76.31 170 PRO A CA 1
ATOM 1253 C C . PRO A 1 170 ? 14.927 -1.871 5.997 1.00 76.31 170 PRO A C 1
ATOM 1255 O O . PRO A 1 170 ? 14.963 -1.956 4.750 1.00 76.31 170 PRO A O 1
#

Foldseek 3Di:
DDDDDDDDDPDPVVVVVPPPPPPPDDDPDDPPPPLPDAAEAEEEEEEACAAPCNVVRVVSVVVVVVVQVVCLVVQHDVVRSSHGYDYDYAHLVPPLVSLLVSLVVSVVVPHQAYEDYAEQSSLQSNQVVCQVSVHAYEYEHHDDPCSQVVQVVCCVVVVGVDRRYYYPHD

Mean predicted aligned error: 11.06 Å

pLDDT: mean 86.81, std 18.82, range [39.97, 98.81]